Protein AF-A0A6M3IIX8-F1 (afdb_monomer)

Mean predicted aligned error: 13.62 Å

Foldseek 3Di:
DDDDDDDDPDDPVRVVVVCVVCVVVVVVVVVVVVVPPPLVPDDLVQVLVLQLLLLVLQQFFDLVLLCVLCVLQVHDSVVDHRRRLSVVLSVLSNCVSVPNDLVNVCVVVVHDSVSSVVSPVSSVVRSVVSVVVCVVVVNDRPGD

Sequence (144 aa):
MEEKRPQKPMSIEQAGNLLAEKKETMAEDMKAESKKAPISMADIKDRKAYLIYGVSLLNDVSESAKNTWCALIGKPAALYATKNVAQMLRKFMVLRINGYSIQQIGHHLKTPDTILERVEDLAIKVVGEAITKSQSNGTPIIGG

pLDDT: mean 79.82, std 18.43, range [35.03, 97.44]

Secondary structure (DSSP, 8-state):
-------PPPPHHHHHHHHHHTHHHHHHHHHHHHHH--GGGS-HHHHHHHHHHHHHT-----HHHHHHHHHHTT--GGG--HHHHHHHHHHHHHHHHTT--HHHHHHHHT--HHHHHHHHHHHHHHHHHHHHHHHHTT------

Solvent-accessible surface area (backbone atoms only — not comparable to full-atom values): 8358 Å² total; per-residue (Å²): 136,84,82,80,74,80,81,73,80,76,50,72,68,56,50,52,50,53,51,61,74,40,50,71,56,50,57,51,48,54,52,49,47,70,74,60,62,57,69,85,79,49,53,75,67,52,46,47,51,40,52,53,51,36,40,66,58,33,64,57,49,54,72,68,56,38,44,52,52,22,58,67,71,75,45,69,52,88,82,52,54,39,47,55,50,21,51,52,44,37,55,51,49,52,42,47,75,72,66,50,48,64,64,61,50,16,66,75,67,76,41,61,49,76,48,50,54,55,47,46,56,51,38,54,51,53,29,52,52,31,40,53,53,38,53,75,70,68,52,79,80,82,73,132

Radius of gyration: 23.29 Å; Cα contacts (8 Å, |Δi|>4): 96; chains: 1; bounding box: 44×68×56 Å

Structure (mmCIF, N/CA/C/O backbone):
data_AF-A0A6M3IIX8-F1
#
_entry.id   AF-A0A6M3IIX8-F1
#
loop_
_atom_site.group_PDB
_atom_site.id
_atom_site.type_symbol
_atom_site.label_atom_id
_atom_site.label_alt_id
_atom_site.label_comp_id
_atom_site.label_asym_id
_atom_site.label_entity_id
_atom_site.label_seq_id
_atom_site.pdbx_PDB_ins_code
_atom_site.Cartn_x
_atom_site.Cartn_y
_atom_site.Cartn_z
_atom_site.occupancy
_atom_site.B_iso_or_equiv
_atom_site.auth_seq_id
_atom_site.auth_comp_id
_atom_site.auth_asym_id
_atom_site.auth_atom_id
_atom_site.pdbx_PDB_model_num
ATOM 1 N N . MET A 1 1 ? -20.372 -50.712 35.523 1.00 39.69 1 MET A N 1
ATOM 2 C CA . MET A 1 1 ? -21.150 -49.843 34.618 1.00 39.69 1 MET A CA 1
ATOM 3 C C . MET A 1 1 ? -21.462 -48.581 35.400 1.00 39.69 1 MET A C 1
ATOM 5 O O . MET A 1 1 ? -22.232 -48.662 36.343 1.00 39.69 1 MET A O 1
ATOM 9 N N . GLU A 1 2 ? -20.785 -47.471 35.112 1.00 41.50 2 GLU A N 1
ATOM 10 C CA . GLU A 1 2 ? -21.085 -46.174 35.735 1.00 41.50 2 GLU A CA 1
ATOM 11 C C . GLU A 1 2 ? -22.168 -45.468 34.913 1.00 41.50 2 GLU A C 1
ATOM 13 O O . GLU A 1 2 ? -21.955 -45.119 33.750 1.00 41.50 2 GLU A O 1
ATOM 18 N N . GLU A 1 3 ? -23.348 -45.291 35.506 1.00 40.53 3 GLU A N 1
ATOM 19 C CA . GLU A 1 3 ? -24.428 -44.480 34.944 1.00 40.53 3 GLU A CA 1
ATOM 20 C C . GLU A 1 3 ? -24.006 -43.005 34.894 1.00 40.53 3 GLU A C 1
ATOM 22 O O . GLU A 1 3 ? -23.904 -42.322 35.918 1.00 40.53 3 GLU A O 1
ATOM 27 N N . LYS A 1 4 ? -23.800 -42.482 33.680 1.00 49.00 4 LYS A N 1
ATOM 28 C CA . LYS A 1 4 ? -23.725 -41.038 33.441 1.00 49.00 4 LYS A CA 1
ATOM 29 C C . LYS A 1 4 ? -25.093 -40.426 33.744 1.00 49.00 4 LYS A C 1
ATOM 31 O O . LYS A 1 4 ? -26.019 -40.540 32.944 1.00 49.00 4 LYS A O 1
ATOM 36 N N . ARG A 1 5 ? -25.216 -39.763 34.897 1.00 48.12 5 ARG A N 1
ATOM 37 C CA . ARG A 1 5 ? -26.400 -38.958 35.229 1.00 48.12 5 ARG A CA 1
ATOM 38 C C . ARG A 1 5 ? -26.614 -37.891 34.142 1.00 48.12 5 ARG A C 1
ATOM 40 O O . ARG A 1 5 ? -25.643 -37.230 33.766 1.00 48.12 5 ARG A O 1
ATOM 47 N N . PRO A 1 6 ? -27.847 -37.680 33.656 1.00 46.00 6 PRO A N 1
ATOM 48 C CA . PRO A 1 6 ? -28.129 -36.611 32.708 1.00 46.00 6 PRO A CA 1
ATOM 49 C C . PRO A 1 6 ? -27.872 -35.255 33.380 1.00 46.00 6 PRO A C 1
ATOM 51 O O . PRO A 1 6 ? -28.433 -34.961 34.438 1.00 46.00 6 PRO A O 1
ATOM 54 N N . GLN A 1 7 ? -27.004 -34.434 32.778 1.00 59.75 7 GLN A N 1
ATOM 55 C CA . GLN A 1 7 ? -26.833 -33.034 33.165 1.00 59.75 7 GLN A CA 1
ATOM 56 C C . GLN A 1 7 ? -28.186 -32.336 33.012 1.00 59.75 7 GLN A C 1
ATOM 58 O O . GLN A 1 7 ? -28.693 -32.178 31.902 1.00 59.75 7 GLN A O 1
ATOM 63 N N . LYS A 1 8 ? -28.796 -31.953 34.138 1.00 61.31 8 LYS A N 1
ATOM 64 C CA . LYS A 1 8 ? -29.996 -31.117 34.129 1.00 61.31 8 LYS A CA 1
ATOM 65 C C . LYS A 1 8 ? -29.659 -29.802 33.412 1.00 61.31 8 LYS A C 1
ATOM 67 O O . LYS A 1 8 ? -28.632 -29.206 33.745 1.00 61.31 8 LYS A O 1
ATOM 72 N N . PRO A 1 9 ? -30.492 -29.339 32.464 1.00 61.50 9 PRO A N 1
ATOM 73 C CA . PRO A 1 9 ? -30.317 -28.018 31.881 1.00 61.50 9 PRO A CA 1
ATOM 74 C C . PRO A 1 9 ? -30.374 -26.972 33.000 1.00 61.50 9 PRO A C 1
ATOM 76 O O . PRO A 1 9 ? -31.229 -27.046 33.885 1.00 61.50 9 PRO A O 1
ATOM 79 N N . MET A 1 10 ? -29.418 -26.044 32.984 1.00 69.31 10 MET A N 1
ATOM 80 C CA . MET A 1 10 ? -29.345 -24.949 33.952 1.00 69.31 10 MET A CA 1
ATOM 81 C C . MET A 1 10 ? -30.625 -24.111 33.911 1.00 69.31 10 MET A C 1
ATOM 83 O O . MET A 1 10 ? -31.187 -23.884 32.837 1.00 69.31 10 MET A O 1
ATOM 87 N N . SER A 1 11 ? -31.072 -23.628 35.073 1.00 75.31 11 SER A N 1
ATOM 88 C CA . SER A 1 11 ? -32.167 -22.658 35.116 1.00 75.31 11 SER A CA 1
ATOM 89 C C . SER A 1 11 ? -31.714 -21.304 34.559 1.00 75.31 11 SER A C 1
ATOM 91 O O . SER A 1 11 ? -30.524 -20.984 34.538 1.00 75.31 11 SER A O 1
ATOM 93 N N . ILE A 1 12 ? -32.672 -20.484 34.126 1.00 67.75 12 ILE A N 1
ATOM 94 C CA . ILE A 1 12 ? -32.414 -19.146 33.567 1.00 67.75 12 ILE A CA 1
ATOM 95 C C . ILE A 1 12 ? -31.663 -18.258 34.574 1.00 67.75 12 ILE A C 1
ATOM 97 O O . ILE A 1 12 ? -30.748 -17.533 34.196 1.00 67.75 12 ILE A O 1
ATOM 101 N N . GLU A 1 13 ? -31.987 -18.364 35.863 1.00 68.06 13 GLU A N 1
ATOM 102 C CA . GLU A 1 13 ? -31.311 -17.625 36.939 1.00 68.06 13 GLU A CA 1
ATOM 103 C C . GLU A 1 13 ? -29.871 -18.106 37.160 1.00 68.06 13 GLU A C 1
ATOM 105 O O . GLU A 1 13 ? -28.965 -17.296 37.350 1.00 68.06 13 GLU A O 1
ATOM 110 N N . GLN A 1 14 ? -29.631 -19.418 37.069 1.00 69.12 14 GLN A N 1
ATOM 111 C CA . GLN A 1 14 ? -28.282 -19.981 37.159 1.00 69.12 14 GLN A CA 1
ATOM 112 C C . GLN A 1 14 ? -27.422 -19.557 35.967 1.00 69.12 14 GLN A C 1
ATOM 114 O O . GLN A 1 14 ? -26.272 -19.173 36.155 1.00 69.12 14 GLN A O 1
ATOM 119 N N . ALA A 1 15 ? -27.987 -19.556 34.757 1.00 64.88 15 ALA A N 1
ATOM 120 C CA . ALA A 1 15 ? -27.306 -19.062 33.565 1.00 64.88 15 ALA A CA 1
ATOM 121 C C . ALA A 1 15 ? -27.000 -17.556 33.662 1.00 64.88 15 ALA A C 1
ATOM 123 O O . ALA A 1 15 ? -25.901 -17.135 33.309 1.00 64.88 15 ALA A O 1
ATOM 124 N N . GLY A 1 16 ? -27.936 -16.754 34.185 1.00 66.06 16 GLY A N 1
ATOM 125 C CA . GLY A 1 16 ? -27.753 -15.315 34.393 1.00 66.06 16 GLY A CA 1
ATOM 126 C C . GLY A 1 16 ? -26.625 -14.988 35.374 1.00 66.06 16 GLY A C 1
ATOM 127 O O . GLY A 1 16 ? -25.780 -14.145 35.076 1.00 66.06 16 GLY A O 1
ATOM 128 N N . ASN A 1 17 ? -26.555 -15.706 36.498 1.00 71.62 17 ASN A N 1
ATOM 129 C CA . ASN A 1 17 ? -25.486 -15.534 37.485 1.00 71.62 17 ASN A CA 1
ATOM 130 C C . ASN A 1 17 ? -24.122 -15.976 36.939 1.00 71.62 17 ASN A C 1
ATOM 132 O O . ASN A 1 17 ? -23.131 -15.278 37.128 1.00 71.62 17 ASN A O 1
ATOM 136 N N . LEU A 1 18 ? -24.076 -17.079 36.187 1.00 65.94 18 LEU A N 1
ATOM 137 C CA . LEU A 1 18 ? -22.840 -17.602 35.600 1.00 65.94 18 LEU A CA 1
ATOM 138 C C . LEU A 1 18 ? -22.304 -16.698 34.474 1.00 65.94 18 LEU A C 1
ATOM 140 O O . LEU A 1 18 ? -21.094 -16.559 34.310 1.00 65.94 18 LEU A O 1
ATOM 144 N N . LEU A 1 19 ? -23.196 -16.043 33.722 1.00 62.12 19 LEU A N 1
ATOM 145 C CA . LEU A 1 19 ? -22.840 -15.020 32.733 1.00 62.12 19 LEU A CA 1
ATOM 146 C C . LEU A 1 19 ? -22.352 -13.724 33.387 1.00 62.12 19 LEU A C 1
ATOM 148 O O . LEU A 1 19 ? -21.438 -13.093 32.862 1.00 62.12 19 LEU A O 1
ATOM 152 N N . ALA A 1 20 ? -22.938 -13.323 34.517 1.00 66.31 20 ALA A N 1
ATOM 153 C CA . ALA A 1 20 ? -22.487 -12.157 35.272 1.00 66.31 20 ALA A CA 1
ATOM 154 C C . ALA A 1 20 ? -21.094 -12.385 35.884 1.00 66.31 20 ALA A C 1
ATOM 156 O O . ALA 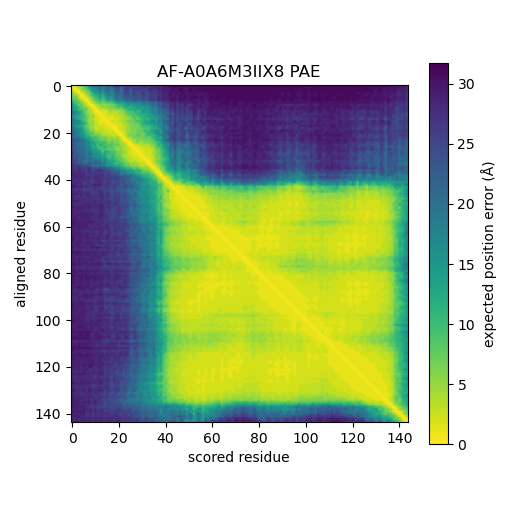A 1 20 ? -20.237 -11.512 35.784 1.00 66.31 20 ALA A O 1
ATOM 157 N N . GLU A 1 21 ? -20.851 -13.576 36.436 1.00 64.19 21 GLU A N 1
ATOM 158 C CA . GLU A 1 21 ? -19.582 -13.970 37.060 1.00 64.19 21 GLU A CA 1
ATOM 159 C C . GLU A 1 21 ? -18.443 -14.134 36.037 1.00 64.19 21 GLU A C 1
ATOM 161 O O . GLU A 1 21 ? -17.287 -13.845 36.331 1.00 64.19 21 GLU A O 1
ATOM 166 N N . LYS A 1 22 ? -18.763 -14.533 34.799 1.00 57.56 22 LYS A N 1
ATOM 167 C CA . LYS A 1 22 ? -17.784 -14.690 33.708 1.00 57.56 22 LYS A CA 1
ATOM 168 C C . LYS A 1 22 ? -17.668 -13.482 32.779 1.00 57.56 22 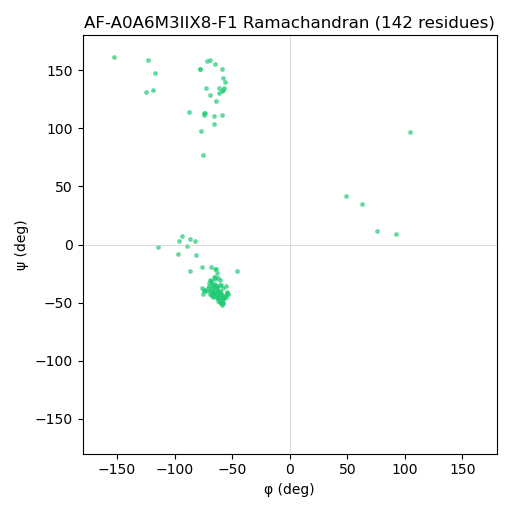LYS A C 1
ATOM 170 O O . LYS A 1 22 ? -16.928 -13.533 31.801 1.00 57.56 22 LYS A O 1
ATOM 175 N N . LYS A 1 23 ? -18.386 -12.388 33.041 1.00 57.03 23 LYS A N 1
ATOM 176 C CA . LYS A 1 23 ? -18.455 -11.241 32.120 1.00 57.03 23 LYS A CA 1
ATOM 177 C C . LYS A 1 23 ? -17.099 -10.558 31.913 1.00 57.03 23 LYS A C 1
ATOM 179 O O . LYS A 1 23 ? -16.803 -10.119 30.803 1.00 57.03 23 LYS A O 1
ATOM 184 N N . GLU A 1 24 ? -16.288 -10.479 32.967 1.00 54.69 24 GLU A N 1
ATOM 185 C CA . GLU A 1 24 ? -14.957 -9.861 32.915 1.00 54.69 24 GLU A CA 1
ATOM 186 C C . GLU A 1 24 ? -13.937 -10.755 32.199 1.00 54.69 24 GLU A C 1
ATOM 188 O O . GLU A 1 24 ? -13.181 -10.264 31.363 1.00 54.69 24 GLU A O 1
ATOM 193 N N . THR A 1 25 ? -13.987 -12.073 32.413 1.00 55.81 25 THR A N 1
ATOM 194 C CA . THR A 1 25 ? -13.086 -13.032 31.755 1.00 55.81 25 THR A CA 1
ATOM 195 C C . THR A 1 25 ? -13.461 -13.291 30.300 1.00 55.81 25 THR A C 1
ATOM 197 O O . THR A 1 25 ? -12.580 -13.333 29.452 1.00 55.81 25 THR A O 1
ATOM 200 N N . MET A 1 26 ? -14.752 -13.342 29.952 1.00 56.94 26 MET A N 1
ATOM 201 C CA . MET A 1 26 ? -15.192 -13.534 28.561 1.00 56.94 26 MET A CA 1
ATOM 202 C C . MET A 1 26 ? -14.774 -12.380 27.646 1.00 56.94 26 MET A C 1
ATOM 204 O O . MET A 1 26 ? -14.447 -12.608 26.485 1.00 56.94 26 MET A O 1
ATOM 208 N N . ALA A 1 27 ? -14.758 -11.140 28.141 1.00 57.16 27 ALA A N 1
ATOM 209 C CA . ALA A 1 27 ? -14.316 -9.997 27.346 1.00 57.16 27 ALA A CA 1
ATOM 210 C C . ALA A 1 27 ? -12.800 -10.027 27.078 1.00 57.16 27 ALA A C 1
ATOM 212 O O . ALA A 1 27 ? -12.357 -9.630 25.9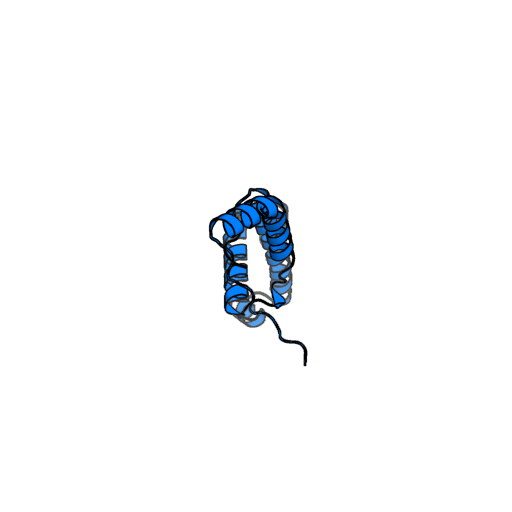97 1.00 57.16 27 ALA A O 1
ATOM 213 N N . GLU A 1 28 ? -12.006 -10.492 28.044 1.00 58.88 28 GLU A N 1
ATOM 214 C CA . GLU A 1 28 ? -10.562 -10.683 27.881 1.00 58.88 28 GLU A CA 1
ATOM 215 C C . GLU A 1 28 ? -10.235 -11.908 27.024 1.00 58.88 28 GLU A C 1
ATOM 217 O O . GLU A 1 28 ? -9.383 -11.804 26.141 1.00 58.88 28 GLU A O 1
ATOM 222 N N . ASP A 1 29 ? -10.969 -13.009 27.187 1.00 54.47 29 ASP A N 1
ATOM 223 C CA . ASP A 1 29 ? -10.832 -14.231 26.392 1.00 54.47 29 ASP A CA 1
ATOM 224 C C . ASP A 1 29 ? -11.239 -13.995 24.933 1.00 54.47 29 ASP A C 1
ATOM 226 O O . ASP A 1 29 ? -10.485 -14.344 24.030 1.00 54.47 29 ASP A O 1
ATOM 230 N N . MET A 1 30 ? -12.339 -13.281 24.667 1.00 57.19 30 MET A N 1
ATOM 231 C CA . MET A 1 30 ? -12.714 -12.882 23.300 1.00 57.19 30 MET A CA 1
ATOM 232 C C . MET A 1 30 ? -11.703 -11.899 22.688 1.00 57.19 30 MET A C 1
ATOM 234 O O . MET A 1 30 ? -11.423 -11.944 21.486 1.00 57.19 30 MET A O 1
ATOM 238 N N . LYS A 1 31 ? -11.099 -11.010 23.490 1.00 57.19 31 LYS A N 1
ATOM 239 C CA . LYS A 1 31 ? -9.973 -10.171 23.035 1.00 57.19 31 LYS A CA 1
ATOM 240 C C . LYS A 1 31 ? -8.719 -11.003 22.761 1.00 57.19 31 LYS A C 1
ATOM 242 O O . LYS A 1 31 ? -7.958 -10.661 21.860 1.00 57.19 31 LYS A O 1
ATOM 247 N N . ALA A 1 32 ? -8.476 -12.063 23.523 1.00 57.03 32 ALA A N 1
ATOM 248 C CA . ALA A 1 32 ? -7.340 -12.953 23.333 1.00 57.03 32 ALA A CA 1
ATOM 249 C C . ALA A 1 32 ? -7.532 -13.860 22.109 1.00 57.03 32 ALA A C 1
ATOM 251 O O . ALA A 1 32 ? -6.581 -14.035 21.352 1.00 57.03 32 ALA A O 1
ATOM 252 N N . GLU A 1 33 ? -8.743 -14.367 21.870 1.00 49.06 33 GLU A N 1
ATOM 253 C CA . GLU A 1 33 ? -9.116 -15.153 20.689 1.00 49.06 33 GLU A CA 1
ATOM 254 C C . GLU A 1 33 ? -9.120 -14.306 19.413 1.00 49.06 33 GLU A C 1
ATOM 256 O O . GLU A 1 33 ? -8.514 -14.710 18.424 1.00 49.06 33 GLU A O 1
ATOM 261 N N . SER A 1 34 ? -9.669 -13.086 19.439 1.00 50.56 34 SER A N 1
ATOM 262 C CA . SER A 1 34 ? -9.589 -12.165 18.287 1.00 50.56 34 SER A CA 1
ATOM 263 C C . SER A 1 34 ? -8.156 -11.721 17.971 1.00 50.56 34 SER A C 1
ATOM 265 O O . SER A 1 34 ? -7.825 -11.472 16.815 1.00 50.56 34 SER A O 1
ATOM 267 N N . LYS A 1 35 ? -7.268 -11.675 18.975 1.00 51.53 35 LYS A N 1
ATOM 268 C CA . LYS A 1 35 ? -5.821 -11.479 18.772 1.00 51.53 35 LYS A CA 1
ATOM 269 C C . LYS A 1 35 ? -5.096 -12.736 18.276 1.00 51.53 35 LYS A C 1
ATOM 271 O O . LYS A 1 35 ? -3.976 -12.612 17.784 1.00 51.53 35 LYS A O 1
ATOM 276 N N . LYS A 1 36 ? -5.686 -13.926 18.438 1.00 47.44 36 LYS A N 1
ATOM 277 C CA . LYS A 1 36 ? -5.051 -15.231 18.185 1.00 47.44 36 LYS A CA 1
ATOM 278 C C . LYS A 1 36 ? -5.651 -16.029 17.039 1.00 47.44 36 LYS A C 1
ATOM 280 O O . LYS A 1 36 ? -5.104 -17.089 16.774 1.00 47.44 36 LYS A O 1
ATOM 285 N N . ALA A 1 37 ? -6.701 -15.585 16.356 1.00 44.22 37 ALA A N 1
ATOM 286 C CA . ALA A 1 37 ? -7.124 -16.225 15.115 1.00 44.22 37 ALA A CA 1
ATOM 287 C C . ALA A 1 37 ? -6.164 -15.781 13.997 1.00 44.22 37 ALA A C 1
ATOM 289 O O . ALA A 1 37 ? -6.304 -14.668 13.481 1.00 44.22 37 ALA A O 1
ATOM 290 N N . PRO A 1 38 ? -5.137 -16.576 13.625 1.00 51.06 38 PRO A N 1
ATOM 291 C CA . PRO A 1 38 ? -4.332 -16.215 12.481 1.00 51.06 38 PRO A CA 1
ATOM 292 C C . PRO A 1 38 ? -5.256 -16.200 11.266 1.00 51.06 38 PRO A C 1
ATOM 294 O O . PRO A 1 38 ? -6.005 -17.146 11.020 1.00 51.06 38 PRO A O 1
ATOM 297 N N . ILE A 1 39 ? -5.125 -15.153 10.456 1.00 51.00 39 ILE A N 1
ATOM 298 C CA . ILE A 1 39 ? -5.739 -15.027 9.126 1.00 51.00 39 ILE A CA 1
ATOM 299 C C . ILE A 1 39 ? -5.554 -16.325 8.300 1.00 51.00 39 ILE A C 1
ATOM 301 O O . ILE A 1 39 ? -6.343 -16.605 7.404 1.00 51.00 39 ILE A O 1
ATOM 305 N N . SER A 1 40 ? -4.554 -17.162 8.618 1.00 49.84 40 SER A N 1
ATOM 306 C CA . SER A 1 40 ? -4.301 -18.455 7.973 1.00 49.84 40 SER A CA 1
ATOM 307 C C . SER A 1 40 ? -5.397 -19.516 8.152 1.00 49.84 40 SER A C 1
ATOM 309 O O . SER A 1 40 ? -5.424 -20.438 7.342 1.00 49.84 40 SER A O 1
ATOM 311 N N . MET A 1 41 ? -6.271 -19.413 9.162 1.00 51.66 41 MET A N 1
ATOM 312 C CA . MET A 1 41 ? -7.384 -20.358 9.388 1.00 51.66 41 MET A CA 1
ATOM 313 C C . MET A 1 41 ? -8.721 -19.868 8.809 1.00 51.66 41 MET A C 1
ATOM 315 O O . MET A 1 41 ? -9.682 -20.629 8.779 1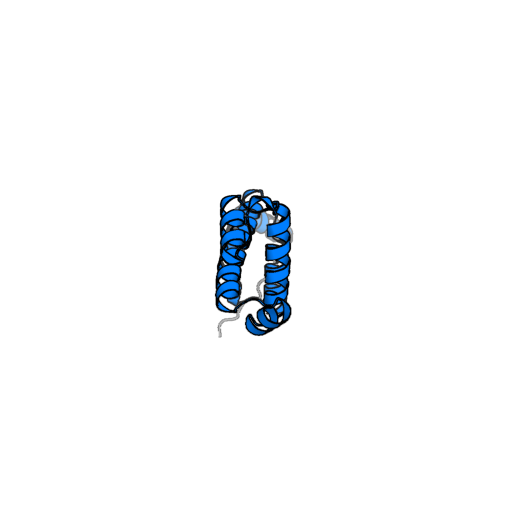.00 51.66 41 MET A O 1
ATOM 319 N N . ALA A 1 42 ? -8.786 -18.618 8.338 1.00 61.19 42 ALA A N 1
ATOM 320 C CA . ALA A 1 42 ? -9.991 -18.042 7.752 1.00 61.19 42 ALA A CA 1
ATOM 321 C C . ALA A 1 42 ? -10.218 -18.531 6.311 1.00 61.19 42 ALA A C 1
ATOM 323 O O . ALA A 1 42 ? -9.269 -18.795 5.551 1.00 61.19 42 ALA A O 1
ATOM 324 N N . ASP A 1 43 ? -11.483 -18.593 5.894 1.00 75.31 43 ASP A N 1
ATOM 325 C CA . ASP A 1 43 ? -11.831 -18.908 4.514 1.00 75.31 43 ASP A CA 1
ATOM 326 C C . ASP A 1 43 ? -11.207 -17.892 3.549 1.00 75.31 43 ASP A C 1
ATOM 328 O O . ASP A 1 43 ? -10.968 -16.726 3.873 1.00 75.31 43 ASP A O 1
ATOM 332 N N . ILE A 1 44 ? -10.917 -18.327 2.318 1.00 77.50 44 ILE A N 1
ATOM 333 C CA . ILE A 1 44 ? -10.302 -17.463 1.291 1.00 77.50 44 ILE A CA 1
ATOM 334 C C . ILE A 1 44 ? -11.138 -16.190 1.074 1.00 77.50 44 ILE A C 1
ATOM 336 O O . ILE A 1 44 ? -10.584 -15.112 0.851 1.00 77.50 44 ILE A O 1
ATOM 340 N N . LYS A 1 45 ? -12.470 -16.305 1.164 1.00 79.31 45 LYS A N 1
ATOM 341 C CA . LYS A 1 45 ? -13.398 -15.174 1.042 1.00 79.31 45 LYS A CA 1
ATOM 342 C C . LYS A 1 45 ? -13.211 -14.157 2.165 1.00 79.31 45 LYS A C 1
ATOM 344 O O . LYS A 1 45 ? -13.124 -12.966 1.872 1.00 79.31 45 LYS A O 1
ATOM 349 N N . ASP A 1 46 ? -13.069 -14.619 3.400 1.00 77.31 46 ASP A N 1
ATOM 350 C CA . ASP A 1 46 ? -12.925 -13.752 4.571 1.00 77.31 46 ASP A CA 1
ATOM 351 C C . ASP A 1 46 ? -11.555 -13.079 4.588 1.00 77.31 46 ASP A C 1
ATOM 353 O O . ASP A 1 46 ? -11.457 -11.870 4.788 1.00 77.31 46 ASP A O 1
ATOM 357 N N . ARG A 1 47 ? -10.495 -13.811 4.221 1.00 77.75 47 ARG A N 1
ATOM 358 C CA . ARG A 1 47 ? -9.159 -13.228 4.010 1.00 77.75 47 ARG A CA 1
ATOM 359 C C . ARG A 1 47 ? -9.180 -12.125 2.961 1.00 77.75 47 ARG A C 1
ATOM 361 O O . ARG A 1 47 ? -8.597 -11.061 3.158 1.00 77.75 47 ARG A O 1
ATOM 368 N N . LYS A 1 48 ? -9.860 -12.365 1.837 1.00 85.94 48 LYS A N 1
ATOM 369 C CA . LYS A 1 48 ? -10.014 -11.367 0.776 1.00 85.94 48 LYS A CA 1
ATOM 370 C C . LYS A 1 48 ? -10.781 -10.145 1.283 1.00 85.94 48 LYS A C 1
ATOM 372 O O . LYS A 1 48 ? -10.339 -9.026 1.038 1.00 85.94 48 LYS A O 1
ATOM 377 N N . ALA A 1 49 ? -11.890 -10.344 1.992 1.00 84.31 49 ALA A N 1
ATOM 378 C CA . ALA A 1 49 ? -12.686 -9.261 2.565 1.00 84.31 49 ALA A CA 1
ATOM 379 C C . ALA A 1 49 ? -11.873 -8.423 3.564 1.00 84.31 49 ALA A C 1
ATOM 381 O O . ALA A 1 49 ? -11.853 -7.198 3.449 1.00 84.31 49 ALA A O 1
ATOM 382 N N . TYR A 1 50 ? -11.126 -9.075 4.457 1.00 85.19 50 TYR A N 1
ATOM 383 C CA . TYR A 1 50 ? -10.229 -8.425 5.411 1.00 85.19 50 TYR A CA 1
ATOM 384 C C . TYR A 1 50 ? -9.164 -7.572 4.710 1.00 85.19 50 TYR A C 1
ATOM 386 O O . TYR A 1 50 ? -8.965 -6.408 5.055 1.00 85.19 50 TYR A O 1
ATOM 394 N N . LEU A 1 51 ? -8.503 -8.116 3.683 1.00 88.12 51 LEU A N 1
ATOM 395 C CA . LEU A 1 51 ? -7.486 -7.381 2.927 1.00 88.12 51 LEU A CA 1
ATOM 396 C C . LEU A 1 51 ? -8.085 -6.190 2.168 1.00 88.12 51 LEU A C 1
ATOM 398 O O . LEU A 1 51 ? -7.510 -5.103 2.186 1.00 88.12 51 LEU A O 1
ATOM 402 N N . ILE A 1 52 ? -9.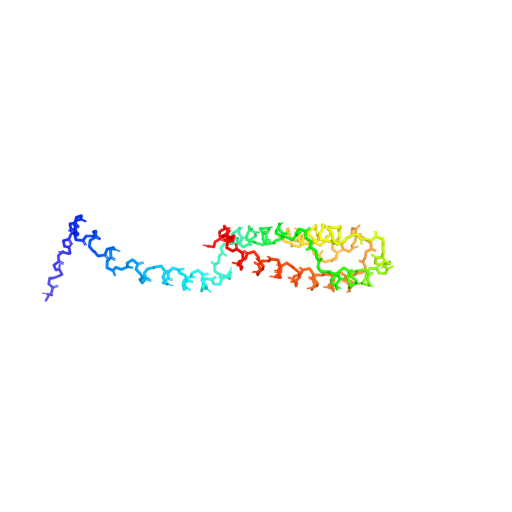251 -6.360 1.536 1.00 91.50 52 ILE A N 1
ATOM 403 C CA . ILE A 1 52 ? -9.961 -5.260 0.866 1.00 91.50 52 ILE A CA 1
ATOM 404 C C . ILE A 1 52 ? -10.341 -4.169 1.870 1.00 91.50 52 ILE A C 1
ATOM 406 O O . ILE A 1 52 ? -10.141 -2.986 1.587 1.00 91.50 52 ILE A O 1
ATOM 410 N N . TYR A 1 53 ? -10.830 -4.549 3.051 1.00 88.31 53 TYR A N 1
ATOM 411 C CA . TYR A 1 53 ? -11.113 -3.605 4.124 1.00 88.31 53 TYR A CA 1
ATOM 412 C C . TYR A 1 53 ? -9.845 -2.863 4.563 1.00 88.31 53 TYR A C 1
ATOM 414 O O . TYR A 1 53 ? -9.837 -1.633 4.571 1.00 88.31 53 TYR A O 1
ATOM 422 N N . GLY A 1 54 ? -8.745 -3.574 4.825 1.00 88.50 54 GLY A N 1
ATOM 423 C CA . GLY A 1 54 ? -7.463 -2.971 5.191 1.00 88.50 54 GLY A CA 1
ATOM 424 C C . GLY A 1 54 ? -6.968 -1.950 4.163 1.00 88.50 54 GLY A C 1
ATOM 425 O O . GLY A 1 54 ? -6.576 -0.840 4.517 1.00 88.50 54 GLY A O 1
ATOM 426 N N . VAL A 1 55 ? -7.075 -2.276 2.873 1.00 93.69 55 VAL A N 1
ATOM 427 C CA . VAL A 1 55 ? -6.743 -1.353 1.777 1.00 93.69 55 VAL A CA 1
ATOM 428 C C . VAL A 1 55 ? -7.684 -0.142 1.744 1.00 93.69 55 VAL A C 1
ATOM 430 O O . VAL A 1 55 ? -7.239 0.970 1.459 1.00 93.69 55 VAL A O 1
ATOM 433 N N . SER A 1 56 ? -8.971 -0.311 2.056 1.00 91.62 56 SER A N 1
ATOM 434 C CA . SER A 1 56 ? -9.946 0.792 2.067 1.00 91.62 56 SER A CA 1
ATOM 435 C C . SER A 1 56 ? -9.613 1.881 3.097 1.00 91.62 56 SER A C 1
ATOM 437 O O . SER A 1 56 ? -9.873 3.060 2.846 1.00 91.62 56 SER A O 1
ATOM 439 N N . LEU A 1 57 ? -8.947 1.512 4.198 1.00 91.62 57 LEU A N 1
ATOM 440 C CA . LEU A 1 57 ? -8.512 2.435 5.251 1.00 91.62 57 LEU A CA 1
ATOM 441 C C . LEU A 1 57 ? -7.405 3.400 4.793 1.00 91.62 57 LEU A C 1
ATOM 443 O O . LEU A 1 57 ? -7.203 4.448 5.413 1.00 91.62 57 LEU A O 1
ATOM 447 N N . LEU A 1 58 ? -6.697 3.082 3.703 1.00 93.88 58 LEU A N 1
ATOM 448 C CA . LEU A 1 58 ? -5.588 3.878 3.181 1.00 93.88 58 LEU A CA 1
ATOM 449 C C . LEU A 1 58 ? -6.084 5.148 2.470 1.00 93.88 58 LEU A C 1
ATOM 451 O O . LEU A 1 58 ? -6.124 5.224 1.245 1.00 93.88 58 LEU A O 1
ATOM 455 N N . ASN A 1 59 ? -6.474 6.164 3.236 1.00 92.25 59 ASN A N 1
ATOM 456 C CA . ASN A 1 59 ? -6.955 7.442 2.698 1.00 92.25 59 ASN A CA 1
ATOM 457 C C . ASN A 1 59 ? -5.849 8.453 2.393 1.00 92.25 59 ASN A 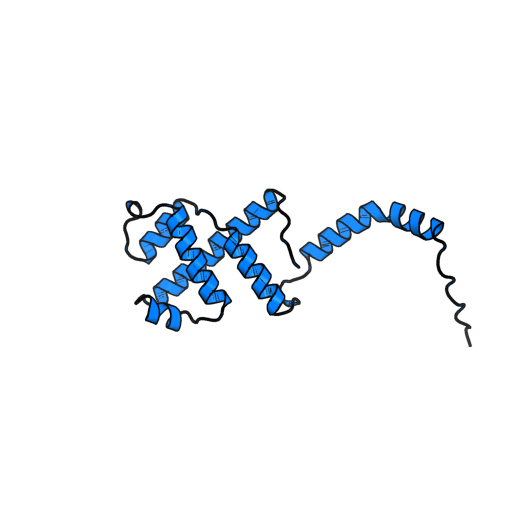C 1
ATOM 459 O O . ASN A 1 59 ? -6.054 9.358 1.583 1.00 92.25 59 ASN A O 1
ATOM 463 N N . ASP A 1 60 ? -4.699 8.293 3.035 1.00 94.62 60 ASP A N 1
ATOM 464 C CA . ASP A 1 60 ? -3.547 9.168 2.892 1.00 94.62 60 ASP A CA 1
ATOM 465 C C . ASP A 1 60 ? -2.256 8.387 3.176 1.00 94.62 60 ASP A C 1
ATOM 467 O O . ASP A 1 60 ? -2.308 7.331 3.808 1.00 94.62 60 ASP A O 1
ATOM 471 N N . VAL A 1 61 ? -1.110 8.902 2.732 1.00 95.44 61 VAL A N 1
ATOM 472 C CA . VAL A 1 61 ? 0.216 8.338 3.047 1.00 95.44 61 VAL A CA 1
ATOM 473 C C . VAL A 1 61 ? 1.104 9.384 3.709 1.00 95.44 61 VAL A C 1
ATOM 475 O O . VAL A 1 61 ? 0.890 10.584 3.555 1.00 95.44 61 VAL A O 1
ATOM 478 N N . SER A 1 62 ? 2.133 8.935 4.426 1.00 95.75 62 SER A N 1
ATOM 479 C CA . SER A 1 62 ? 3.167 9.840 4.926 1.00 95.75 62 SER A CA 1
ATOM 480 C C . SER A 1 62 ? 3.958 10.471 3.776 1.00 95.75 62 SER A C 1
ATOM 482 O O . SER A 1 62 ? 4.095 9.893 2.693 1.00 95.75 62 SE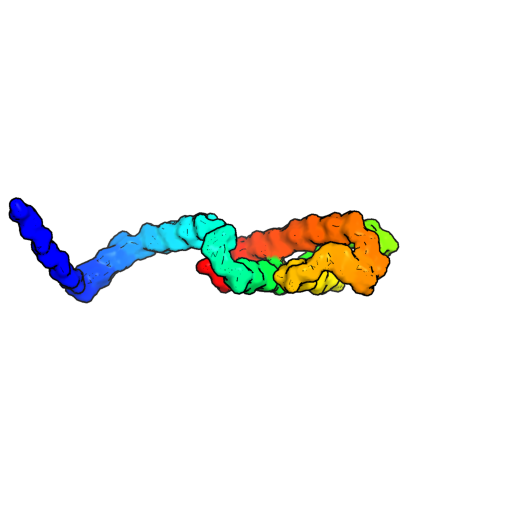R A O 1
ATOM 484 N N . GLU A 1 63 ? 4.549 11.639 4.023 1.00 96.50 63 GLU A N 1
ATOM 485 C CA . GLU A 1 63 ? 5.410 12.298 3.035 1.00 96.50 63 GLU A CA 1
ATOM 486 C C . GLU A 1 63 ? 6.630 11.448 2.648 1.00 96.50 63 GLU A C 1
ATOM 488 O O . GLU A 1 63 ? 7.027 11.387 1.486 1.00 96.50 63 GLU A O 1
ATOM 493 N N . SER A 1 64 ? 7.172 10.688 3.602 1.00 96.44 64 SER A N 1
ATOM 494 C CA . SER A 1 64 ? 8.244 9.724 3.338 1.00 96.44 64 SER A CA 1
ATOM 495 C C . SER A 1 64 ? 7.811 8.631 2.350 1.00 96.44 64 SER A C 1
ATOM 497 O O . SER A 1 64 ? 8.525 8.336 1.386 1.00 96.44 64 SER A O 1
ATOM 499 N N . ALA A 1 65 ? 6.608 8.074 2.523 1.00 96.62 65 ALA A N 1
ATOM 500 C CA . ALA A 1 65 ? 6.066 7.070 1.610 1.00 96.62 65 ALA A CA 1
ATOM 501 C C . ALA A 1 65 ? 5.786 7.657 0.216 1.00 96.62 65 ALA A C 1
ATOM 503 O O . ALA A 1 65 ? 6.106 7.020 -0.788 1.00 96.62 65 ALA A O 1
ATOM 504 N N . LYS A 1 66 ? 5.272 8.893 0.142 1.00 97.44 66 LYS A N 1
ATOM 505 C CA . LYS A 1 66 ? 5.087 9.625 -1.121 1.00 97.44 66 LYS A CA 1
ATOM 506 C C . LYS A 1 66 ? 6.404 9.783 -1.879 1.00 97.44 66 LYS A C 1
ATOM 508 O O . LYS A 1 66 ? 6.474 9.451 -3.062 1.00 97.44 66 LYS A O 1
ATOM 513 N N . ASN A 1 67 ? 7.443 10.261 -1.198 1.00 96.81 67 ASN A N 1
ATOM 514 C CA . ASN A 1 67 ? 8.764 10.474 -1.788 1.00 96.81 67 ASN A CA 1
ATOM 515 C C . ASN A 1 67 ? 9.381 9.156 -2.264 1.00 96.81 67 ASN A C 1
ATOM 517 O O . ASN A 1 67 ? 9.901 9.091 -3.376 1.00 96.81 67 ASN A O 1
ATOM 521 N N . THR A 1 68 ? 9.251 8.095 -1.463 1.00 97.38 68 THR A N 1
ATOM 522 C CA . THR A 1 68 ? 9.700 6.745 -1.833 1.00 97.38 68 THR A CA 1
ATOM 523 C C . THR A 1 68 ? 8.999 6.257 -3.097 1.00 97.38 68 THR A C 1
ATOM 525 O O . THR A 1 68 ? 9.659 5.850 -4.048 1.00 97.38 68 THR A O 1
ATOM 528 N N . TRP A 1 69 ? 7.668 6.352 -3.147 1.00 97.19 69 TRP A N 1
ATOM 529 C CA . TRP A 1 69 ? 6.891 5.941 -4.314 1.00 97.19 69 TRP A CA 1
ATOM 530 C C . TRP A 1 69 ? 7.293 6.718 -5.573 1.00 97.19 69 TRP A C 1
ATOM 532 O O . TRP A 1 69 ? 7.546 6.120 -6.616 1.00 97.19 69 TRP A O 1
ATOM 542 N N . CYS A 1 70 ? 7.424 8.042 -5.464 1.00 96.06 70 CYS A N 1
ATOM 543 C CA . CYS A 1 70 ? 7.831 8.905 -6.571 1.00 96.06 70 CYS A CA 1
ATOM 544 C C . CYS A 1 70 ? 9.229 8.543 -7.099 1.00 96.06 70 CYS A C 1
ATOM 546 O O . CYS A 1 70 ? 9.427 8.472 -8.313 1.00 96.06 70 CYS A O 1
ATOM 548 N N . ALA A 1 71 ? 10.173 8.244 -6.200 1.00 95.94 71 ALA A N 1
ATOM 549 C CA . ALA A 1 71 ? 11.510 7.788 -6.565 1.00 95.94 71 ALA A CA 1
ATOM 550 C C . ALA A 1 71 ? 11.485 6.440 -7.305 1.00 95.94 71 ALA A C 1
ATOM 552 O O . ALA A 1 71 ? 12.195 6.285 -8.297 1.00 95.94 71 ALA A O 1
ATOM 553 N N . LEU A 1 72 ? 10.642 5.492 -6.875 1.00 95.50 72 LEU A N 1
ATOM 554 C CA . LEU A 1 72 ? 10.499 4.188 -7.535 1.00 95.50 72 LEU A CA 1
ATOM 555 C C . LEU A 1 72 ? 10.024 4.320 -8.984 1.00 95.50 72 LEU A C 1
ATOM 557 O O . LEU A 1 72 ? 10.536 3.629 -9.859 1.00 95.50 72 LEU A O 1
ATOM 561 N N . ILE A 1 73 ? 9.071 5.215 -9.247 1.00 92.69 73 ILE A N 1
ATOM 562 C CA . ILE A 1 73 ? 8.484 5.380 -10.584 1.00 92.69 73 ILE A CA 1
ATOM 563 C C . ILE A 1 73 ? 9.167 6.464 -11.435 1.00 92.69 73 ILE A C 1
ATOM 565 O O . ILE A 1 73 ? 8.662 6.824 -12.501 1.00 92.69 73 ILE A O 1
ATOM 569 N N . GLY A 1 74 ? 10.284 7.028 -10.962 1.00 91.88 74 GLY A N 1
ATOM 570 C CA . GLY A 1 74 ? 11.040 8.060 -11.676 1.00 91.88 74 GLY A CA 1
ATOM 571 C C . GLY A 1 74 ? 10.257 9.358 -11.899 1.00 91.88 74 GLY A C 1
ATOM 572 O O . GLY A 1 74 ? 10.396 9.994 -12.946 1.00 91.88 74 GLY A O 1
ATOM 573 N N . LYS A 1 75 ? 9.395 9.748 -10.952 1.00 92.38 75 LYS A N 1
ATOM 574 C CA . LYS A 1 75 ? 8.614 10.991 -11.025 1.00 92.38 75 LYS A CA 1
ATOM 575 C C . LYS A 1 75 ? 8.985 11.952 -9.892 1.00 92.38 75 LYS A C 1
ATOM 577 O O . LYS A 1 75 ? 9.301 11.510 -8.793 1.00 92.38 75 LYS A O 1
ATOM 582 N N . PRO A 1 76 ? 8.920 13.273 -10.115 1.00 94.12 76 PRO A N 1
ATOM 583 C CA . PRO A 1 76 ? 9.170 14.245 -9.057 1.00 94.12 76 PRO A CA 1
ATOM 584 C C . PRO A 1 76 ? 8.007 14.295 -8.056 1.00 94.12 76 PRO A C 1
ATOM 586 O O . PRO A 1 76 ? 6.838 14.383 -8.439 1.00 94.12 76 PRO A O 1
ATOM 589 N N . ALA A 1 77 ? 8.338 14.303 -6.762 1.00 93.38 77 ALA A N 1
ATOM 590 C CA . ALA A 1 77 ? 7.362 14.256 -5.670 1.00 93.38 77 ALA A CA 1
ATOM 591 C C . ALA A 1 77 ? 6.409 15.462 -5.618 1.00 93.38 77 ALA A C 1
ATOM 593 O O . ALA A 1 77 ? 5.289 15.337 -5.129 1.00 93.38 77 ALA A O 1
ATOM 594 N N . ALA A 1 78 ? 6.820 16.612 -6.160 1.00 92.25 78 ALA A N 1
ATOM 595 C CA . ALA A 1 78 ? 6.006 17.828 -6.217 1.00 92.25 78 ALA A CA 1
ATOM 596 C C . ALA A 1 78 ? 4.747 17.694 -7.095 1.00 92.25 78 ALA A C 1
ATOM 598 O O . ALA A 1 78 ? 3.797 18.449 -6.917 1.00 92.25 78 ALA A O 1
ATOM 599 N N . LEU A 1 79 ? 4.717 16.732 -8.027 1.00 93.56 79 LEU A N 1
ATOM 600 C CA . LEU A 1 79 ? 3.566 16.513 -8.913 1.00 93.56 79 LEU A CA 1
ATOM 601 C C . LEU A 1 79 ? 2.439 15.708 -8.261 1.00 93.56 79 LEU A C 1
ATOM 603 O O . LEU A 1 79 ? 1.365 15.570 -8.844 1.00 93.56 79 LEU A O 1
ATOM 607 N N . TYR A 1 80 ? 2.676 15.148 -7.075 1.00 94.88 80 TYR A N 1
ATOM 608 C CA . TYR A 1 80 ? 1.741 14.239 -6.432 1.00 94.88 80 TYR A CA 1
ATOM 609 C C . TYR A 1 80 ? 1.388 14.736 -5.036 1.00 94.88 80 TYR A C 1
ATOM 611 O O . TYR A 1 80 ? 2.254 15.045 -4.221 1.00 94.88 80 TYR A O 1
ATOM 619 N N . ALA A 1 81 ? 0.090 14.763 -4.741 1.00 96.88 81 ALA A N 1
ATOM 620 C CA . ALA A 1 81 ? -0.394 14.838 -3.372 1.00 96.88 81 ALA A CA 1
ATOM 621 C C . ALA A 1 81 ? -0.301 13.452 -2.716 1.00 96.88 81 ALA A C 1
ATOM 623 O O . ALA A 1 81 ? -0.461 12.428 -3.387 1.00 96.88 81 ALA A O 1
ATOM 624 N N . THR A 1 82 ? -0.121 13.409 -1.398 1.00 97.00 82 THR A N 1
ATOM 625 C CA . THR A 1 82 ? -0.121 12.166 -0.608 1.00 97.00 82 THR A CA 1
ATOM 626 C C . THR A 1 82 ? -1.398 11.342 -0.847 1.00 97.00 82 THR A C 1
ATOM 628 O O . THR A 1 82 ? -1.329 10.149 -1.138 1.00 97.00 82 THR A O 1
ATOM 631 N N . LYS A 1 83 ? -2.565 11.995 -0.906 1.00 96.69 83 LYS A N 1
ATOM 632 C CA . LYS A 1 83 ? -3.850 11.351 -1.239 1.00 96.69 83 LYS A CA 1
ATOM 633 C C . LYS A 1 83 ? -3.873 10.692 -2.624 1.00 96.69 83 LYS A C 1
ATOM 635 O O . LYS A 1 83 ? -4.493 9.641 -2.789 1.00 96.69 83 LYS A O 1
ATOM 640 N N . ASN A 1 84 ? -3.193 11.273 -3.616 1.00 96.06 84 ASN A N 1
ATOM 641 C CA . ASN A 1 84 ? -3.116 10.696 -4.964 1.00 96.06 84 ASN A CA 1
ATOM 642 C C . ASN A 1 84 ? -2.275 9.418 -4.945 1.00 96.06 84 ASN A C 1
ATOM 644 O O . ASN A 1 84 ? -2.676 8.406 -5.517 1.00 96.06 84 ASN A O 1
ATOM 648 N N . VAL A 1 85 ? -1.146 9.437 -4.230 1.00 96.50 85 VAL A N 1
ATOM 649 C CA . VAL A 1 85 ? -0.307 8.245 -4.051 1.00 96.50 85 VAL A CA 1
ATOM 650 C C . VAL A 1 85 ? -1.069 7.154 -3.297 1.00 96.50 85 VAL A C 1
ATOM 652 O O . VAL A 1 85 ? -1.085 6.011 -3.746 1.00 96.50 85 VAL A O 1
ATOM 655 N N . ALA A 1 86 ? -1.798 7.503 -2.232 1.00 96.62 86 ALA A N 1
ATOM 656 C CA . ALA A 1 86 ? -2.670 6.568 -1.519 1.00 96.62 86 ALA A CA 1
ATOM 657 C C . ALA A 1 86 ? -3.691 5.897 -2.459 1.00 96.62 86 ALA A C 1
ATOM 659 O O . ALA A 1 86 ? -3.860 4.680 -2.438 1.00 96.62 86 ALA A O 1
ATOM 660 N N . GLN A 1 87 ? -4.346 6.662 -3.341 1.00 95.88 87 GLN A N 1
ATOM 661 C CA . GLN A 1 87 ? -5.266 6.111 -4.346 1.00 95.88 87 GLN A CA 1
ATOM 662 C C . GLN A 1 87 ? -4.582 5.149 -5.326 1.00 95.88 87 GLN A C 1
ATOM 664 O O . GLN A 1 87 ? -5.168 4.119 -5.661 1.00 95.88 87 GLN A O 1
ATOM 669 N N . MET A 1 88 ? -3.367 5.461 -5.782 1.00 95.06 88 MET A N 1
ATOM 670 C CA . MET A 1 88 ? -2.625 4.580 -6.688 1.00 95.06 88 MET A CA 1
ATOM 671 C C . MET A 1 88 ? -2.221 3.272 -6.004 1.00 95.06 88 MET A C 1
ATOM 673 O O . MET A 1 88 ? -2.459 2.201 -6.561 1.00 95.06 88 MET A O 1
ATOM 677 N N . LEU A 1 89 ? -1.708 3.344 -4.773 1.00 96.19 89 LEU A N 1
ATOM 678 C CA . LEU A 1 89 ? -1.358 2.163 -3.980 1.00 96.19 89 LEU A CA 1
ATOM 679 C C . LEU A 1 89 ? -2.589 1.305 -3.658 1.00 96.19 89 LEU A C 1
ATOM 681 O O . LEU A 1 89 ? -2.524 0.083 -3.764 1.00 96.19 89 LEU A O 1
ATOM 685 N N . ARG A 1 90 ? -3.744 1.922 -3.365 1.00 95.75 90 ARG A N 1
ATOM 686 C CA . ARG A 1 90 ? -5.010 1.187 -3.199 1.00 95.75 90 ARG A CA 1
ATOM 687 C C . ARG A 1 90 ? -5.392 0.413 -4.452 1.00 95.75 90 ARG A C 1
ATOM 689 O O . ARG A 1 90 ? -5.681 -0.775 -4.362 1.00 95.75 90 ARG A O 1
ATOM 696 N N . LYS A 1 91 ? -5.382 1.065 -5.620 1.00 94.12 91 LYS A N 1
ATOM 697 C CA . LYS A 1 91 ? -5.705 0.404 -6.896 1.00 94.12 91 LYS A CA 1
ATOM 698 C C . LYS A 1 91 ? -4.758 -0.763 -7.169 1.00 94.12 91 LYS A C 1
ATOM 700 O O . LYS A 1 91 ? -5.223 -1.840 -7.530 1.00 94.12 91 LYS A O 1
ATOM 705 N N . PHE A 1 92 ? -3.461 -0.565 -6.939 1.00 95.44 92 PHE A N 1
ATOM 706 C CA . PHE A 1 92 ? -2.460 -1.618 -7.070 1.00 95.44 92 PHE A CA 1
ATOM 707 C C . PHE A 1 92 ? -2.764 -2.814 -6.152 1.00 95.44 92 PHE A C 1
ATOM 709 O O . PHE A 1 92 ? -2.874 -3.942 -6.631 1.00 95.44 92 PHE A O 1
ATOM 716 N N . MET A 1 93 ? -3.008 -2.578 -4.859 1.00 95.94 93 MET A N 1
ATOM 717 C CA . MET A 1 93 ? -3.313 -3.655 -3.910 1.00 95.94 93 MET A CA 1
ATOM 718 C C . MET A 1 93 ? -4.632 -4.363 -4.214 1.00 95.94 93 MET A C 1
ATOM 720 O O . MET A 1 93 ? -4.714 -5.578 -4.073 1.00 95.94 93 MET A O 1
ATOM 724 N N . VAL A 1 94 ? -5.655 -3.647 -4.688 1.00 94.31 94 VAL A N 1
ATOM 725 C CA . VAL A 1 94 ? -6.914 -4.269 -5.126 1.00 94.31 94 VAL A CA 1
ATOM 726 C C . VAL A 1 94 ? -6.671 -5.236 -6.286 1.00 94.31 94 VAL A C 1
ATOM 728 O O . VAL A 1 94 ? -7.248 -6.322 -6.290 1.00 94.31 94 VAL A O 1
ATOM 731 N N . LEU A 1 95 ? -5.806 -4.901 -7.249 1.00 93.12 95 LEU A N 1
ATOM 732 C CA . LEU A 1 95 ? -5.437 -5.831 -8.324 1.00 93.12 95 LEU A CA 1
ATOM 733 C C . LEU A 1 95 ? -4.723 -7.068 -7.762 1.00 93.12 95 LEU A C 1
ATOM 735 O O . LEU A 1 95 ? -5.101 -8.193 -8.086 1.00 93.12 95 LEU A O 1
ATOM 739 N N . ARG A 1 96 ? -3.762 -6.875 -6.854 1.00 94.38 96 ARG A N 1
ATOM 740 C CA . ARG A 1 96 ? -3.036 -7.979 -6.206 1.00 94.38 96 ARG A CA 1
ATOM 741 C C . ARG A 1 96 ? -3.962 -8.913 -5.425 1.00 94.38 96 ARG A C 1
ATOM 743 O O . ARG A 1 96 ? -3.906 -10.124 -5.617 1.00 94.38 96 ARG A O 1
ATOM 750 N N . ILE A 1 97 ? -4.884 -8.366 -4.633 1.00 92.62 97 ILE A N 1
ATOM 751 C CA . ILE A 1 97 ? -5.879 -9.133 -3.861 1.00 92.62 97 ILE A CA 1
ATOM 752 C C . ILE A 1 97 ? -6.865 -9.882 -4.775 1.00 92.62 97 ILE A C 1
ATOM 754 O O . ILE A 1 97 ? -7.375 -10.943 -4.415 1.00 92.62 97 ILE A O 1
ATOM 758 N N . ASN A 1 98 ? -7.143 -9.356 -5.971 1.00 90.25 98 ASN A N 1
ATOM 759 C CA . ASN A 1 98 ? -7.967 -10.033 -6.975 1.00 90.25 98 ASN A CA 1
ATOM 760 C C . ASN A 1 98 ? -7.199 -11.072 -7.810 1.00 90.25 98 ASN A C 1
ATOM 762 O O . ASN A 1 98 ? -7.800 -11.684 -8.689 1.00 90.25 98 ASN A O 1
ATOM 766 N N . GLY A 1 99 ? -5.915 -11.308 -7.521 1.00 90.56 99 GLY A N 1
ATOM 767 C CA . GLY A 1 99 ? -5.127 -12.381 -8.128 1.00 90.56 99 GLY A CA 1
ATOM 768 C C . GLY A 1 99 ? -4.346 -11.988 -9.380 1.00 90.56 99 GLY A C 1
ATOM 769 O O . GLY A 1 99 ? -3.769 -12.866 -10.015 1.00 90.56 99 GLY A O 1
ATOM 770 N N . TYR A 1 100 ? -4.281 -10.700 -9.736 1.00 93.69 100 TYR A N 1
ATOM 771 C CA . TYR A 1 100 ? -3.429 -10.254 -10.842 1.00 93.69 100 TYR A CA 1
ATOM 772 C C . TYR A 1 100 ? -1.956 -10.393 -10.458 1.00 93.69 100 TYR A C 1
ATOM 774 O O . TYR A 1 100 ? -1.543 -9.892 -9.407 1.00 93.69 100 TYR A O 1
ATOM 782 N N . SER A 1 101 ? -1.155 -11.046 -11.300 1.00 94.56 101 SER A N 1
ATOM 783 C CA . SER A 1 101 ? 0.290 -11.161 -11.082 1.00 94.56 101 SER A CA 1
ATOM 784 C C . SER A 1 101 ? 1.003 -9.826 -11.315 1.00 94.56 101 SER A C 1
ATOM 786 O O . SER A 1 101 ? 0.509 -8.959 -12.040 1.00 94.56 101 SER A O 1
ATOM 788 N N . ILE A 1 102 ? 2.195 -9.666 -10.729 1.00 93.38 102 ILE A N 1
ATOM 789 C CA . ILE A 1 102 ? 3.051 -8.494 -10.971 1.00 93.38 102 ILE A CA 1
ATOM 790 C C . ILE A 1 102 ? 3.311 -8.310 -12.469 1.00 93.38 102 ILE A C 1
ATOM 792 O O . ILE A 1 102 ? 3.156 -7.202 -12.965 1.00 93.38 102 ILE A O 1
ATOM 796 N N . GLN A 1 103 ? 3.559 -9.396 -13.203 1.00 93.62 103 GLN A N 1
ATOM 797 C CA . GLN A 1 103 ? 3.774 -9.375 -14.655 1.00 93.62 103 GLN A CA 1
ATOM 798 C C . GLN A 1 103 ? 2.545 -8.862 -15.421 1.00 93.62 103 GLN A C 1
ATOM 800 O O . GLN A 1 103 ? 2.670 -8.065 -16.349 1.00 93.62 103 GLN A O 1
ATOM 805 N N . GLN A 1 104 ? 1.334 -9.288 -15.036 1.00 92.69 104 G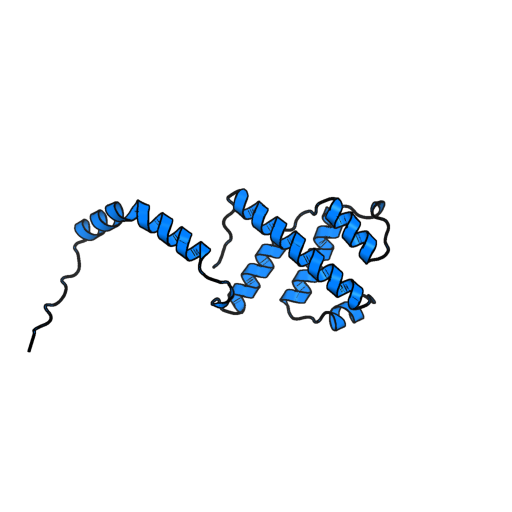LN A N 1
ATOM 806 C CA . GLN A 1 104 ? 0.092 -8.818 -15.665 1.00 92.69 104 GLN A CA 1
ATOM 807 C C . GLN A 1 104 ? -0.125 -7.322 -15.420 1.00 92.69 104 GLN A C 1
ATOM 809 O O . GLN A 1 104 ? -0.507 -6.585 -16.333 1.00 92.69 104 GLN A O 1
ATOM 814 N N . ILE A 1 105 ? 0.144 -6.868 -14.194 1.00 92.56 105 ILE A N 1
ATOM 815 C CA . ILE A 1 105 ? 0.065 -5.453 -13.825 1.00 92.56 105 ILE A CA 1
ATOM 816 C C . ILE A 1 105 ? 1.147 -4.655 -14.568 1.00 92.56 105 ILE A C 1
ATOM 818 O O . ILE A 1 105 ? 0.844 -3.607 -15.135 1.00 92.56 105 ILE A O 1
ATOM 822 N N . GLY A 1 106 ? 2.378 -5.164 -14.634 1.00 91.62 106 GLY A N 1
ATOM 823 C CA . GLY A 1 106 ? 3.519 -4.565 -15.331 1.00 91.62 106 GLY A CA 1
ATOM 824 C C . GLY A 1 106 ? 3.274 -4.396 -16.815 1.00 91.62 106 GLY A C 1
ATOM 825 O O . GLY A 1 106 ? 3.473 -3.303 -17.346 1.00 91.62 106 GLY A O 1
ATOM 826 N N . HIS A 1 107 ? 2.724 -5.420 -17.465 1.00 90.94 107 HIS A N 1
ATOM 827 C CA . HIS A 1 107 ? 2.310 -5.349 -18.862 1.00 90.94 107 HIS A CA 1
ATOM 828 C C . HIS A 1 107 ? 1.247 -4.262 -19.091 1.00 90.94 107 HIS A C 1
ATOM 830 O O . HIS A 1 107 ? 1.359 -3.470 -20.026 1.00 90.94 107 HIS A O 1
ATOM 836 N N . HIS A 1 108 ? 0.235 -4.172 -18.220 1.00 88.50 108 HIS A N 1
ATOM 837 C CA . HIS A 1 108 ? -0.817 -3.159 -18.338 1.00 88.50 108 HIS A CA 1
ATOM 838 C C . HIS A 1 108 ? -0.301 -1.732 -18.084 1.00 88.50 108 HIS A C 1
ATOM 840 O O . HIS A 1 108 ? -0.664 -0.799 -18.801 1.00 88.50 108 HIS A O 1
ATOM 846 N N . LEU A 1 109 ? 0.568 -1.560 -17.085 1.00 86.31 109 LEU A N 1
ATOM 847 C CA . LEU A 1 109 ? 1.113 -0.265 -16.669 1.00 86.31 109 LEU A CA 1
ATOM 848 C C . LEU A 1 109 ? 2.399 0.128 -17.407 1.00 86.31 109 LEU A C 1
ATOM 850 O O . LEU A 1 109 ? 2.947 1.196 -17.135 1.00 86.31 109 LEU A O 1
ATOM 854 N N . LYS A 1 110 ? 2.905 -0.724 -18.307 1.00 91.00 110 LYS A N 1
ATOM 855 C CA . LYS A 1 110 ? 4.208 -0.569 -18.978 1.00 91.00 110 LYS A CA 1
ATOM 856 C C . LYS A 1 110 ? 5.334 -0.255 -17.986 1.00 91.00 110 LYS A C 1
ATOM 858 O O . LYS A 1 110 ? 6.163 0.620 -18.224 1.00 91.00 110 LYS A O 1
ATOM 863 N N . THR A 1 111 ? 5.316 -0.936 -16.844 1.00 90.31 111 THR A N 1
ATOM 864 C CA . THR A 1 111 ? 6.253 -0.721 -15.736 1.00 90.31 111 THR A CA 1
ATOM 865 C C . THR A 1 111 ? 7.040 -2.009 -15.487 1.00 90.31 111 THR A C 1
ATOM 867 O O . THR A 1 111 ? 6.413 -3.065 -15.428 1.00 90.31 111 THR A O 1
ATOM 870 N N . PRO A 1 112 ? 8.377 -1.950 -15.339 1.00 94.31 112 PRO A N 1
ATOM 871 C CA . PRO A 1 112 ? 9.193 -3.120 -15.024 1.00 94.31 112 PRO A CA 1
ATOM 872 C C . PRO A 1 112 ? 8.756 -3.837 -13.743 1.00 94.31 112 PRO A C 1
ATOM 874 O O . PRO A 1 112 ? 8.496 -3.188 -12.726 1.00 94.31 112 PRO A O 1
ATOM 877 N N . ASP A 1 113 ? 8.770 -5.169 -13.773 1.00 93.69 113 ASP A N 1
ATOM 878 C CA . ASP A 1 113 ? 8.384 -6.025 -12.644 1.00 93.69 113 ASP A CA 1
ATOM 879 C C . ASP A 1 113 ? 9.173 -5.694 -11.369 1.00 93.69 113 ASP A C 1
ATOM 881 O O . ASP A 1 113 ? 8.585 -5.547 -10.303 1.00 93.69 113 ASP A O 1
ATOM 885 N N . THR A 1 114 ? 10.479 -5.436 -11.489 1.00 95.06 114 THR A N 1
ATOM 886 C CA . THR A 1 114 ? 11.353 -5.067 -10.358 1.00 95.06 114 THR A CA 1
ATOM 887 C C . THR A 1 114 ? 10.931 -3.774 -9.656 1.00 95.06 114 THR A C 1
ATOM 889 O O . THR A 1 114 ? 11.150 -3.607 -8.457 1.00 95.06 114 THR A O 1
ATOM 892 N N . ILE A 1 115 ? 10.322 -2.831 -10.382 1.00 95.00 115 ILE A N 1
ATOM 893 C CA . ILE A 1 115 ? 9.760 -1.615 -9.785 1.00 95.00 115 ILE A CA 1
ATOM 894 C C . ILE A 1 115 ? 8.458 -1.961 -9.069 1.00 95.00 115 ILE A C 1
ATOM 896 O O . ILE A 1 115 ? 8.227 -1.485 -7.959 1.00 95.00 115 ILE A O 1
ATOM 900 N N . LEU A 1 116 ? 7.618 -2.794 -9.682 1.00 95.38 116 LEU A N 1
ATOM 901 C CA . LEU A 1 116 ? 6.333 -3.186 -9.115 1.00 95.38 116 LEU A CA 1
ATOM 902 C C . LEU A 1 116 ? 6.460 -4.040 -7.852 1.00 95.38 116 LEU A C 1
ATOM 904 O O . LEU A 1 116 ? 5.663 -3.847 -6.942 1.00 95.38 116 LEU A O 1
ATOM 908 N N . GLU A 1 117 ? 7.467 -4.906 -7.753 1.00 96.25 117 GLU A N 1
ATOM 909 C CA . GLU A 1 117 ? 7.792 -5.639 -6.519 1.00 96.25 117 GLU A CA 1
ATOM 910 C C . GLU A 1 117 ? 8.098 -4.667 -5.371 1.00 96.25 117 GLU A C 1
ATOM 912 O O . GLU A 1 117 ? 7.519 -4.743 -4.291 1.00 96.25 117 GLU A O 1
ATOM 917 N N . ARG A 1 118 ? 8.920 -3.645 -5.631 1.00 97.38 118 ARG A N 1
ATOM 918 C CA . ARG A 1 118 ? 9.229 -2.615 -4.626 1.00 97.38 118 ARG A CA 1
ATOM 919 C C . ARG A 1 118 ? 8.024 -1.734 -4.291 1.00 97.38 118 ARG A C 1
ATOM 921 O O . ARG A 1 118 ? 7.910 -1.237 -3.169 1.00 97.38 118 ARG A O 1
ATOM 928 N N . VAL A 1 119 ? 7.136 -1.505 -5.259 1.00 96.19 119 VAL A N 1
ATOM 929 C CA . VAL A 1 119 ? 5.852 -0.830 -5.025 1.00 96.19 119 VAL A CA 1
ATOM 930 C C . VAL A 1 119 ? 4.938 -1.701 -4.164 1.00 96.19 119 VAL A C 1
ATOM 932 O O . VAL A 1 119 ? 4.256 -1.152 -3.302 1.00 96.19 119 VAL A O 1
ATOM 935 N N . GLU A 1 120 ? 4.942 -3.023 -4.343 1.00 96.31 120 GLU A N 1
ATOM 936 C CA . GLU A 1 120 ? 4.192 -3.968 -3.511 1.00 96.31 120 GLU A CA 1
ATOM 937 C C . GLU A 1 120 ? 4.665 -3.934 -2.059 1.00 96.31 120 GLU A C 1
ATOM 939 O O . GLU A 1 120 ? 3.837 -3.735 -1.169 1.00 96.31 120 GLU A O 1
ATOM 944 N N . ASP A 1 121 ? 5.974 -3.999 -1.815 1.00 97.19 121 ASP A N 1
ATOM 945 C CA . ASP A 1 121 ? 6.538 -3.892 -0.463 1.00 97.19 121 ASP A CA 1
ATOM 946 C C . ASP A 1 121 ? 6.121 -2.588 0.229 1.00 97.19 121 ASP A C 1
ATOM 948 O O . ASP A 1 121 ? 5.683 -2.573 1.386 1.00 97.19 121 ASP A O 1
ATOM 952 N N . LEU A 1 122 ? 6.213 -1.469 -0.500 1.00 97.25 122 LEU A N 1
ATOM 953 C CA . LEU A 1 122 ? 5.774 -0.172 0.002 1.00 97.25 122 LEU A CA 1
ATOM 954 C C . LEU A 1 122 ? 4.270 -0.169 0.297 1.00 97.25 122 LEU A C 1
ATOM 956 O O . LEU A 1 122 ? 3.855 0.344 1.337 1.00 97.25 122 LEU A O 1
ATOM 960 N N . ALA A 1 123 ? 3.457 -0.730 -0.600 1.00 96.25 123 ALA A N 1
ATOM 961 C CA . ALA A 1 123 ? 2.008 -0.783 -0.465 1.00 96.25 123 ALA A CA 1
ATOM 962 C C . ALA A 1 123 ? 1.583 -1.605 0.760 1.00 96.25 123 ALA A C 1
ATOM 964 O O . ALA A 1 123 ? 0.755 -1.146 1.548 1.00 96.25 123 ALA A O 1
ATOM 965 N N . ILE A 1 124 ? 2.188 -2.779 0.961 1.00 95.31 124 ILE A N 1
ATOM 966 C CA . ILE A 1 124 ? 1.960 -3.634 2.131 1.00 95.31 124 ILE A CA 1
ATOM 967 C C . ILE A 1 124 ? 2.285 -2.864 3.410 1.00 95.31 124 ILE A C 1
ATOM 969 O O . ILE A 1 124 ? 1.471 -2.836 4.336 1.00 95.31 124 ILE A O 1
ATOM 973 N N . LYS A 1 125 ? 3.436 -2.182 3.444 1.00 95.94 125 LYS A N 1
ATOM 974 C CA . LYS A 1 125 ? 3.851 -1.387 4.601 1.00 95.94 125 LYS A CA 1
ATOM 975 C C . LYS A 1 125 ? 2.837 -0.294 4.942 1.00 95.94 125 LYS A C 1
ATOM 977 O O . LYS A 1 125 ? 2.380 -0.228 6.081 1.00 95.94 125 LYS A O 1
ATOM 982 N N . VAL A 1 126 ? 2.447 0.541 3.975 1.00 96.06 126 VAL A N 1
ATOM 983 C CA . VAL A 1 126 ? 1.525 1.660 4.252 1.00 96.06 126 VAL A CA 1
ATOM 984 C C . VAL A 1 126 ? 0.111 1.190 4.598 1.00 96.06 126 VAL A C 1
ATOM 986 O O . VAL A 1 126 ? -0.567 1.827 5.401 1.00 96.06 126 VAL A O 1
ATOM 989 N N . VAL A 1 127 ? -0.343 0.063 4.037 1.00 94.56 127 VAL A N 1
ATOM 990 C CA . VAL A 1 127 ? -1.623 -0.553 4.416 1.00 94.56 127 VAL A CA 1
ATOM 991 C C . VAL A 1 127 ? -1.553 -1.079 5.850 1.00 94.56 127 VAL A C 1
ATOM 993 O O . VAL A 1 127 ? -2.475 -0.836 6.625 1.00 94.56 127 VAL A O 1
ATOM 996 N N . GLY A 1 128 ? -0.450 -1.723 6.242 1.00 92.69 128 GLY A N 1
ATOM 997 C CA . GLY A 1 128 ? -0.230 -2.157 7.625 1.00 92.69 128 GLY A CA 1
ATOM 998 C C . GLY A 1 128 ? -0.238 -0.992 8.622 1.00 92.69 128 GLY A C 1
ATOM 999 O O . GLY A 1 128 ? -0.877 -1.076 9.673 1.00 92.69 128 GLY A O 1
ATOM 1000 N N . GLU A 1 129 ? 0.397 0.129 8.268 1.00 92.25 129 GLU A N 1
ATOM 1001 C CA . GLU A 1 129 ? 0.359 1.367 9.058 1.00 92.25 129 GLU A CA 1
ATOM 1002 C C . GLU A 1 129 ? -1.075 1.915 9.185 1.00 92.25 129 GLU A C 1
ATOM 1004 O O . GLU A 1 129 ? -1.499 2.300 10.278 1.00 92.25 129 GLU A O 1
ATOM 1009 N N . ALA A 1 130 ? -1.855 1.904 8.098 1.00 90.75 130 ALA A N 1
ATOM 1010 C CA . ALA A 1 130 ? -3.247 2.356 8.101 1.00 90.75 130 ALA A CA 1
ATOM 1011 C C . ALA A 1 130 ? -4.153 1.470 8.976 1.00 90.75 130 ALA A C 1
ATOM 1013 O O . ALA A 1 130 ? -4.959 1.994 9.748 1.00 90.75 130 ALA A O 1
ATOM 1014 N N . ILE A 1 131 ? -3.991 0.144 8.904 1.00 88.25 131 ILE A N 1
ATOM 1015 C CA . ILE A 1 131 ? -4.706 -0.813 9.762 1.00 88.25 131 ILE A CA 1
ATOM 1016 C C . ILE A 1 131 ? -4.361 -0.558 11.231 1.00 88.25 131 ILE A C 1
ATOM 1018 O O . ILE A 1 131 ? -5.264 -0.393 12.050 1.00 88.25 131 ILE A O 1
ATOM 1022 N N . THR A 1 132 ? -3.070 -0.453 11.554 1.00 88.50 132 THR A N 1
ATOM 1023 C CA . THR A 1 132 ? -2.594 -0.203 12.925 1.00 88.50 132 THR A CA 1
ATOM 1024 C C . THR A 1 132 ? -3.169 1.102 13.480 1.00 88.50 132 THR A C 1
ATOM 1026 O O . THR A 1 132 ? -3.686 1.133 14.595 1.00 88.50 132 THR A O 1
ATOM 1029 N N . LYS A 1 133 ? -3.167 2.174 12.675 1.00 86.38 133 LYS A N 1
ATOM 1030 C CA . LYS A 1 133 ? -3.760 3.469 13.041 1.00 86.38 133 LYS A CA 1
ATOM 1031 C C . LYS A 1 133 ? -5.275 3.384 13.252 1.00 86.38 133 LYS A C 1
ATOM 1033 O O . LYS A 1 133 ? -5.823 4.043 14.131 1.00 86.38 133 LYS A O 1
ATOM 1038 N N . SER A 1 134 ? -5.973 2.588 12.445 1.00 82.69 134 SER A N 1
ATOM 1039 C CA . SER A 1 134 ? -7.414 2.371 12.603 1.00 82.69 134 SER A CA 1
ATOM 1040 C C . SER A 1 134 ? -7.730 1.611 13.893 1.00 82.69 134 SER A C 1
ATOM 1042 O O . SER A 1 134 ? -8.662 1.981 14.604 1.00 82.69 134 SER A O 1
ATOM 1044 N N . GLN A 1 135 ? -6.931 0.591 14.223 1.00 81.19 135 GLN A N 1
ATOM 1045 C CA . GLN A 1 135 ? -7.059 -0.174 15.465 1.00 81.19 135 GLN A CA 1
ATOM 1046 C C . GLN A 1 135 ? -6.794 0.696 16.699 1.00 81.19 135 GLN A C 1
ATOM 1048 O O . GLN A 1 135 ? -7.546 0.619 17.668 1.00 81.19 135 GLN A O 1
ATOM 1053 N N . SER A 1 136 ? -5.769 1.559 16.665 1.00 80.38 136 SER A N 1
ATOM 1054 C CA . SER A 1 136 ? -5.457 2.459 17.785 1.00 80.38 136 SER A CA 1
ATOM 1055 C C . SER A 1 136 ? -6.541 3.511 18.030 1.00 80.38 136 SER A C 1
ATOM 1057 O O . SER A 1 136 ? -6.717 3.954 19.159 1.00 80.38 136 SER A O 1
ATOM 1059 N N . ASN A 1 137 ? -7.285 3.893 16.988 1.00 73.94 137 ASN A N 1
ATOM 1060 C CA . ASN A 1 137 ? -8.363 4.882 17.069 1.00 73.94 137 ASN A CA 1
ATOM 1061 C C . ASN A 1 137 ? -9.722 4.278 17.467 1.00 73.94 137 ASN A C 1
ATOM 1063 O O . ASN A 1 137 ? -10.722 4.990 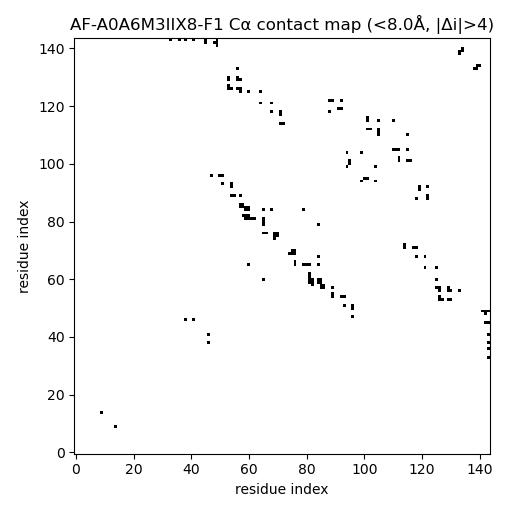17.484 1.00 73.94 137 ASN A O 1
ATOM 1067 N N . GLY A 1 138 ? -9.772 2.978 17.782 1.00 58.12 138 GLY A N 1
ATOM 1068 C CA . GLY A 1 138 ? -10.989 2.309 18.241 1.00 58.12 138 GLY A CA 1
ATOM 1069 C C . GLY A 1 138 ? -12.008 2.007 17.142 1.00 58.12 138 GLY A C 1
ATOM 1070 O O . GLY A 1 138 ? -13.132 1.631 17.462 1.00 58.12 138 GLY A O 1
ATOM 1071 N N . THR A 1 139 ? -11.645 2.134 15.861 1.00 58.09 139 THR A N 1
ATOM 1072 C CA . THR A 1 139 ? -12.510 1.691 14.762 1.00 58.09 139 THR A CA 1
ATOM 1073 C C . THR A 1 139 ? -12.477 0.161 14.713 1.00 58.09 139 THR A C 1
ATOM 1075 O O . THR A 1 139 ? -11.418 -0.402 14.408 1.00 58.09 139 THR A O 1
ATOM 1078 N N . PRO A 1 140 ? -13.593 -0.535 15.002 1.00 55.56 140 PRO A N 1
ATOM 1079 C CA . PRO A 1 140 ? -13.621 -1.988 14.944 1.00 55.56 140 PRO A CA 1
ATOM 1080 C C . PRO A 1 140 ? -13.321 -2.451 13.518 1.00 55.56 140 PRO A C 1
ATOM 1082 O O . PRO A 1 140 ? -13.910 -1.967 12.551 1.00 55.56 140 PRO A O 1
ATOM 1085 N N . ILE A 1 141 ? -12.386 -3.390 13.383 1.00 56.44 141 ILE A N 1
ATOM 1086 C CA . ILE A 1 141 ? -12.196 -4.109 12.127 1.00 56.44 141 ILE A CA 1
ATOM 1087 C C . ILE A 1 141 ? -13.359 -5.088 12.014 1.00 56.44 141 ILE A C 1
ATOM 1089 O O . ILE A 1 141 ? -13.485 -5.999 12.830 1.00 56.44 141 ILE A O 1
ATOM 1093 N N . ILE A 1 142 ? -14.238 -4.865 11.042 1.00 51.09 142 ILE A N 1
ATOM 1094 C CA . ILE A 1 142 ? -15.360 -5.763 10.785 1.00 51.09 142 ILE A CA 1
ATOM 1095 C C . ILE A 1 142 ? -14.802 -7.018 10.100 1.00 51.09 142 ILE A C 1
ATOM 1097 O O . ILE A 1 142 ? -14.372 -6.944 8.952 1.00 51.09 142 ILE A O 1
ATOM 1101 N N . GLY A 1 143 ? -14.834 -8.153 10.803 1.00 39.88 143 GLY A N 1
ATOM 1102 C CA . GLY A 1 143 ? -14.683 -9.489 10.218 1.00 39.88 143 GLY A CA 1
ATOM 1103 C C . GLY A 1 143 ? -13.330 -10.159 10.453 1.00 39.88 143 GLY A C 1
ATOM 1104 O O . GLY A 1 143 ? -12.383 -9.955 9.693 1.00 39.88 143 GLY A O 1
ATOM 1105 N N . GLY A 1 144 ? -13.304 -11.004 11.483 1.00 35.03 144 GLY A N 1
ATOM 1106 C CA . GLY A 1 144 ? -12.434 -12.162 11.661 1.00 35.03 144 GLY A CA 1
ATOM 1107 C C . GLY A 1 144 ? -13.259 -13.231 12.357 1.00 35.03 144 GLY A C 1
ATOM 1108 O O . GLY A 1 144 ? -13.899 -12.860 13.367 1.00 35.03 144 GLY A O 1
#

Nearest PDB structures (foldseek):
  4ktq-assembly1_A  TM=3.963E-01  e=1.557E+00  Thermus aquaticus

Organism: NCBI:txid1070528